Protein AF-A0A6P0R5Z3-F1 (afdb_monomer)

Secondary structure (DSSP, 8-state):
--HHHHHHHHHHHHTTSPPPPTTS--------GGGGG-TTHHHHHHHH-TTPPP------HHHHHHHHHHHHHHTTS--S-GGG-

pLDDT: mean 89.76, std 12.13, range [46.53, 98.38]

Foldseek 3Di:
DDPVCVVVVVVVVCVVDDDDDPVDPDDDDDDDPCLVVDVCNVVVCCVVPVPDDDDDDDDDPVVVLVVVQVVCVVVVNDDDDPVVD

Sequence (85 aa):
MGKKYFGKYIDWYLAHFPPIPKSENFITGAATPNYLVTDEVPEKIYSLLPSIKLLVILRNPVDRAFSQYHHWQRLNWEDRSFSQI

Structure (mmCIF, N/CA/C/O backbone):
data_AF-A0A6P0R5Z3-F1
#
_entry.id   AF-A0A6P0R5Z3-F1
#
loop_
_atom_site.group_PDB
_atom_site.id
_atom_site.type_symbol
_atom_site.label_atom_id
_atom_site.label_alt_id
_atom_site.label_comp_id
_atom_site.label_asym_id
_atom_site.label_entity_id
_atom_site.label_seq_id
_atom_site.pdbx_PDB_ins_code
_atom_site.Cartn_x
_atom_site.Cartn_y
_atom_site.Cartn_z
_atom_site.occupancy
_atom_site.B_iso_or_equiv
_atom_site.auth_seq_id
_atom_site.auth_comp_id
_atom_site.auth_asym_id
_atom_site.auth_atom_id
_atom_site.pdbx_PDB_model_num
ATOM 1 N N . MET A 1 1 ? 6.800 -15.356 14.113 1.00 47.44 1 MET A N 1
ATOM 2 C CA . MET A 1 1 ? 6.981 -14.181 15.001 1.00 47.44 1 MET A CA 1
ATOM 3 C C . MET A 1 1 ? 6.101 -14.385 16.235 1.00 47.44 1 MET A C 1
ATOM 5 O O . MET A 1 1 ? 4.912 -14.620 16.073 1.00 47.44 1 MET A O 1
ATOM 9 N N . GLY A 1 2 ? 6.667 -14.461 17.445 1.00 46.53 2 GLY A N 1
ATOM 10 C CA . GLY A 1 2 ? 5.929 -14.909 18.639 1.00 46.53 2 GLY A CA 1
ATOM 11 C C . GLY A 1 2 ? 4.846 -13.927 19.114 1.00 46.53 2 GLY A C 1
ATOM 12 O O . GLY A 1 2 ? 5.080 -12.718 19.142 1.00 46.53 2 GLY A O 1
ATOM 13 N N . LYS A 1 3 ? 3.691 -14.453 19.559 1.00 52.25 3 LYS A N 1
ATOM 14 C CA . LYS A 1 3 ? 2.511 -13.700 20.053 1.00 52.25 3 LYS A CA 1
ATOM 15 C C . LYS A 1 3 ? 2.837 -12.589 21.070 1.00 52.25 3 LYS A C 1
ATOM 17 O O . LYS A 1 3 ? 2.142 -11.582 21.110 1.00 52.25 3 LYS A O 1
ATOM 22 N N . LYS A 1 4 ? 3.915 -12.737 21.854 1.00 47.75 4 LYS A N 1
ATOM 23 C CA . LYS A 1 4 ? 4.333 -11.798 22.914 1.00 47.75 4 LYS A CA 1
ATOM 24 C C . LYS A 1 4 ? 4.718 -10.398 22.409 1.00 47.75 4 LYS A C 1
ATOM 26 O O . LYS A 1 4 ? 4.596 -9.439 23.163 1.00 47.75 4 LYS A O 1
ATOM 31 N N . TYR A 1 5 ? 5.168 -10.263 21.160 1.00 56.97 5 TYR A N 1
ATOM 32 C CA . TYR A 1 5 ? 5.583 -8.964 20.610 1.00 56.97 5 TYR A CA 1
ATOM 33 C C . TYR A 1 5 ? 4.490 -8.283 19.783 1.00 56.97 5 TYR A C 1
ATOM 35 O O . TYR A 1 5 ? 4.518 -7.070 19.618 1.00 56.97 5 TYR A O 1
ATOM 43 N N . PHE A 1 6 ? 3.502 -9.045 19.313 1.00 60.97 6 PHE A N 1
ATOM 44 C CA . PHE A 1 6 ? 2.468 -8.575 18.393 1.00 60.97 6 PHE A CA 1
ATOM 45 C C . PHE A 1 6 ? 1.601 -7.447 18.979 1.00 60.97 6 PHE A C 1
ATOM 47 O O . PHE A 1 6 ? 1.351 -6.459 18.296 1.00 60.97 6 PHE A O 1
ATOM 54 N N . GLY A 1 7 ? 1.244 -7.538 20.267 1.00 66.50 7 GLY A N 1
ATOM 55 C CA . GLY A 1 7 ? 0.502 -6.486 20.978 1.00 66.50 7 GLY A CA 1
ATOM 56 C C . GLY A 1 7 ? 1.235 -5.138 21.017 1.00 66.50 7 GLY A C 1
ATOM 57 O O . GLY A 1 7 ? 0.647 -4.095 20.774 1.00 66.50 7 GLY A O 1
ATOM 58 N N . LYS A 1 8 ? 2.559 -5.148 21.213 1.00 72.94 8 LYS A N 1
ATOM 59 C CA . LYS A 1 8 ? 3.351 -3.907 21.216 1.00 72.94 8 LYS A CA 1
ATOM 60 C C . LYS A 1 8 ? 3.450 -3.268 19.828 1.00 72.94 8 LYS A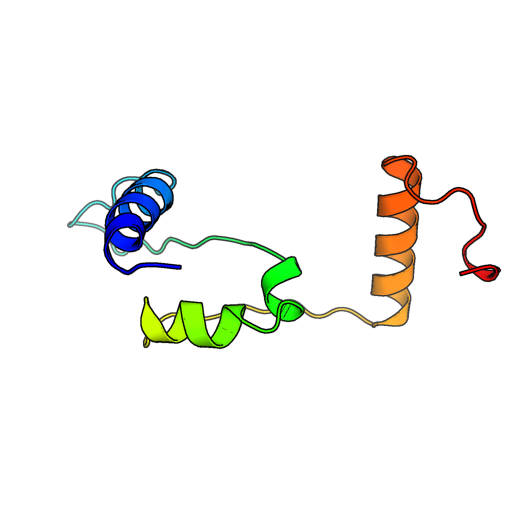 C 1
ATOM 62 O O . LYS A 1 8 ? 3.534 -2.050 19.722 1.00 72.94 8 LYS A O 1
ATOM 67 N N . TYR A 1 9 ? 3.445 -4.080 18.770 1.00 81.44 9 TYR A N 1
ATOM 68 C CA . TYR A 1 9 ? 3.477 -3.573 17.398 1.00 81.44 9 TYR A CA 1
ATOM 69 C C . TYR A 1 9 ? 2.147 -2.953 16.974 1.00 81.44 9 TYR A C 1
ATOM 71 O O . TYR A 1 9 ? 2.168 -1.956 16.256 1.00 81.44 9 TYR A O 1
ATOM 79 N N . ILE A 1 10 ? 1.008 -3.506 17.412 1.00 85.88 10 ILE A N 1
ATOM 80 C CA . ILE A 1 10 ? -0.290 -2.919 17.065 1.00 85.88 10 ILE A CA 1
ATOM 81 C C . ILE A 1 10 ? -0.493 -1.575 17.766 1.00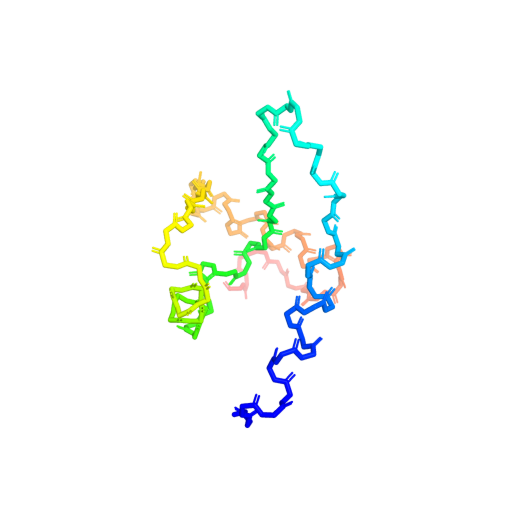 85.88 10 ILE A C 1
ATOM 83 O O . ILE A 1 10 ? -0.915 -0.632 17.108 1.00 85.88 10 ILE A O 1
ATOM 87 N N . ASP A 1 11 ? -0.090 -1.436 19.032 1.00 90.06 11 ASP A N 1
ATOM 88 C CA . ASP A 1 11 ? -0.165 -0.151 19.742 1.00 90.06 11 ASP A CA 1
ATOM 89 C C . ASP A 1 11 ? 0.706 0.914 19.062 1.00 90.06 11 ASP A C 1
ATOM 91 O O . ASP A 1 11 ? 0.261 2.037 18.827 1.00 90.06 11 ASP A O 1
ATOM 95 N N . TRP A 1 12 ? 1.932 0.544 18.670 1.00 90.69 12 TRP A N 1
ATOM 96 C CA . TRP A 1 12 ? 2.815 1.420 17.898 1.00 90.69 12 TRP A CA 1
ATOM 97 C C . TRP A 1 12 ? 2.194 1.821 16.552 1.00 90.69 12 TRP A C 1
ATOM 99 O O . TRP A 1 12 ? 2.243 2.989 16.178 1.00 90.69 12 TRP A O 1
ATOM 109 N N . TYR A 1 13 ? 1.573 0.884 15.832 1.00 90.81 13 TYR A N 1
ATOM 110 C CA . TYR A 1 13 ? 0.899 1.177 14.566 1.00 90.81 13 TYR A CA 1
ATOM 111 C C . TYR A 1 13 ? -0.289 2.126 14.766 1.00 90.81 13 TYR A C 1
ATOM 113 O O . TYR A 1 13 ? -0.383 3.142 14.080 1.00 90.81 13 TYR A O 1
ATOM 121 N N . LEU A 1 14 ? -1.148 1.845 15.750 1.00 89.50 14 LEU A N 1
ATOM 122 C CA . LEU A 1 14 ? -2.327 2.652 16.066 1.00 89.50 14 LEU A CA 1
ATOM 123 C C . LEU A 1 14 ? -1.968 4.079 16.509 1.00 89.50 14 LEU A C 1
ATOM 125 O O . LEU A 1 14 ? -2.732 5.002 16.241 1.00 89.50 14 LEU A O 1
ATOM 129 N N . ALA A 1 15 ? -0.786 4.288 17.097 1.00 92.81 15 ALA A N 1
ATOM 130 C CA . ALA A 1 15 ? -0.296 5.616 17.472 1.00 92.81 15 ALA A CA 1
ATOM 131 C C . ALA A 1 15 ? -0.028 6.559 16.279 1.00 92.81 15 ALA A C 1
ATOM 133 O O . ALA A 1 15 ? 0.129 7.761 16.484 1.00 92.81 15 ALA A O 1
ATOM 134 N N . HIS A 1 16 ? 0.01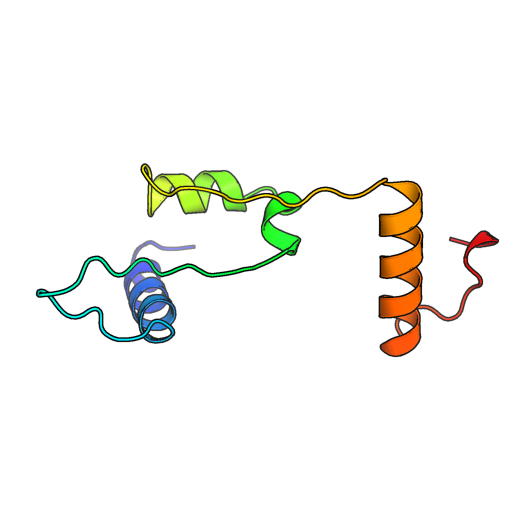1 6.052 15.040 1.00 92.81 16 HIS A N 1
ATOM 135 C CA . HIS A 1 16 ? 0.153 6.881 13.833 1.00 92.81 16 HIS A CA 1
ATOM 136 C C . HIS A 1 16 ? -1.172 7.494 13.363 1.00 92.81 16 HIS A C 1
ATOM 138 O O . HIS A 1 16 ? -1.175 8.322 12.451 1.00 92.81 16 HIS A O 1
ATOM 144 N N . PHE A 1 17 ? -2.299 7.087 13.949 1.00 91.56 17 PHE A N 1
ATOM 145 C CA . PHE A 1 17 ? -3.614 7.601 13.595 1.00 91.56 17 PHE A CA 1
ATOM 146 C C . PHE A 1 17 ? -4.030 8.718 14.556 1.00 91.56 17 PHE A C 1
ATOM 148 O O . PHE A 1 17 ? -3.721 8.657 15.748 1.00 91.56 17 PHE A O 1
ATOM 155 N N . PRO A 1 18 ? -4.756 9.739 14.070 1.00 88.44 18 P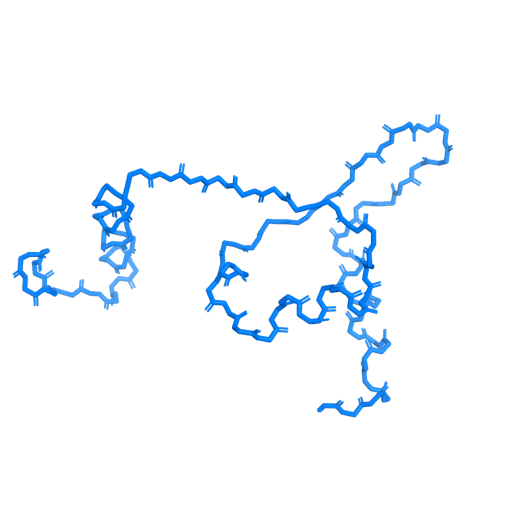RO A N 1
ATOM 156 C CA . PRO A 1 18 ? -5.294 10.764 14.949 1.00 88.44 18 PRO A CA 1
ATOM 157 C C . PRO A 1 18 ? -6.323 10.156 15.919 1.00 88.44 18 PRO A C 1
ATOM 159 O O . PRO A 1 18 ? -7.030 9.210 15.552 1.00 88.44 18 PRO A O 1
ATOM 162 N N . PRO A 1 19 ? -6.460 10.706 17.139 1.00 86.38 19 PRO A N 1
ATOM 163 C CA . PRO A 1 19 ? -7.537 10.318 18.039 1.00 86.38 19 PRO A CA 1
ATOM 164 C C . PRO A 1 19 ? -8.884 10.623 17.379 1.00 86.38 19 PRO A C 1
ATOM 166 O O . PRO A 1 19 ? -9.121 11.740 16.924 1.00 86.38 19 PRO A O 1
ATOM 169 N N . ILE A 1 20 ? -9.763 9.624 17.325 1.00 82.69 20 ILE A N 1
ATOM 170 C CA . ILE A 1 20 ? -11.066 9.743 16.668 1.00 82.69 20 ILE A CA 1
ATOM 171 C C . ILE A 1 20 ? -12.098 10.280 17.677 1.00 82.69 20 ILE A C 1
ATOM 173 O O . ILE A 1 20 ? -12.364 9.602 18.678 1.00 82.69 20 ILE A O 1
ATOM 177 N N . PRO A 1 21 ? -12.693 11.471 17.460 1.00 82.06 21 PRO A N 1
ATOM 178 C CA . PRO A 1 21 ? -13.724 12.009 18.341 1.00 82.06 21 PRO A CA 1
ATOM 179 C C . PRO A 1 21 ? -14.979 11.131 18.329 1.00 82.06 21 PRO A C 1
ATOM 181 O O . PRO A 1 21 ? -15.454 10.724 17.275 1.00 82.06 21 PRO A O 1
ATOM 184 N N . LYS A 1 22 ? -15.569 10.879 19.503 1.00 78.38 22 LYS A N 1
ATOM 185 C CA . LYS A 1 22 ? -16.788 10.053 19.627 1.00 78.38 22 LYS A CA 1
ATOM 186 C C . LYS A 1 22 ? -18.041 10.690 19.007 1.00 78.38 22 LYS A C 1
ATOM 188 O O . LYS A 1 22 ? -19.022 9.989 18.791 1.00 78.38 22 LYS A O 1
ATOM 193 N N . SER A 1 23 ? -18.032 12.004 18.791 1.00 80.62 23 SER A N 1
ATOM 194 C CA . SER A 1 23 ? -19.176 12.789 18.312 1.00 80.62 23 SER A CA 1
ATOM 195 C C . SER A 1 23 ? -19.259 12.910 16.791 1.00 80.62 23 SER A C 1
ATOM 197 O 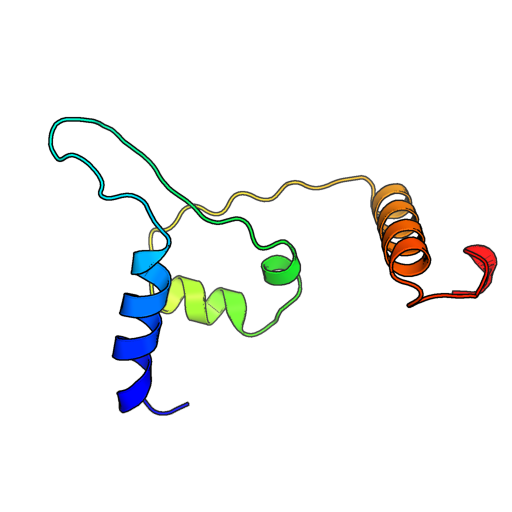O . SER A 1 23 ? -20.229 13.470 16.290 1.00 80.62 23 SER A O 1
ATOM 199 N N . GLU A 1 24 ? -18.263 12.416 16.054 1.00 77.00 24 GLU A N 1
ATOM 200 C CA . GLU A 1 24 ? -18.167 12.603 14.607 1.00 77.00 24 GLU A CA 1
ATOM 201 C C . GLU A 1 24 ? -18.016 11.265 13.883 1.00 77.00 24 GLU A C 1
ATOM 203 O O . GLU A 1 24 ? -17.294 10.370 14.323 1.00 77.00 24 GLU A O 1
ATOM 208 N N . ASN A 1 25 ? -18.676 11.138 12.729 1.00 82.06 25 ASN A N 1
ATOM 209 C CA . ASN A 1 25 ? -18.466 10.016 11.816 1.00 82.06 25 ASN A CA 1
ATOM 210 C C . ASN A 1 25 ? -17.151 10.218 11.055 1.00 82.06 25 ASN A C 1
ATOM 212 O O . ASN A 1 25 ? -17.138 10.656 9.905 1.00 82.06 25 ASN A O 1
ATOM 216 N N . PHE A 1 26 ? -16.043 9.907 11.717 1.00 86.50 26 PHE A N 1
ATOM 217 C CA . PHE A 1 26 ? -14.705 10.019 11.156 1.00 86.50 26 PHE A CA 1
ATOM 218 C C . PHE A 1 26 ? -14.172 8.644 10.734 1.00 86.50 26 PHE A C 1
ATOM 220 O O . PHE A 1 26 ? -14.249 7.670 11.484 1.00 86.50 26 PHE A O 1
ATOM 227 N N . ILE A 1 27 ? -13.612 8.565 9.526 1.00 88.44 27 ILE A N 1
ATOM 228 C CA . ILE A 1 27 ? -12.988 7.355 8.979 1.00 88.44 27 ILE A CA 1
ATOM 229 C C . ILE A 1 27 ? -11.512 7.652 8.749 1.00 88.44 27 ILE A C 1
ATOM 231 O O . ILE A 1 27 ? -11.164 8.664 8.146 1.00 88.44 27 ILE A O 1
ATOM 235 N N . THR A 1 28 ? -10.652 6.742 9.196 1.00 91.25 28 THR A N 1
ATOM 236 C CA . THR A 1 28 ? -9.209 6.812 8.966 1.00 91.25 28 THR A CA 1
ATOM 237 C C . THR A 1 28 ? -8.705 5.562 8.255 1.00 91.25 28 THR A C 1
ATOM 239 O O . THR A 1 28 ? -9.376 4.529 8.236 1.00 91.25 28 THR A O 1
ATOM 242 N N . GLY A 1 29 ? -7.521 5.655 7.661 1.00 92.44 29 GLY A N 1
ATOM 243 C CA . GLY A 1 29 ? -6.886 4.563 6.936 1.00 92.44 29 GLY A CA 1
ATOM 244 C C . GLY A 1 29 ? -5.412 4.847 6.677 1.00 92.44 29 GLY A C 1
ATOM 245 O O . GLY A 1 29 ? -4.927 5.950 6.919 1.00 92.44 29 GLY A O 1
ATOM 246 N N . ALA A 1 30 ? -4.699 3.837 6.192 1.00 94.12 30 ALA A N 1
ATOM 247 C CA . ALA A 1 30 ? -3.302 3.943 5.790 1.00 94.12 30 ALA A CA 1
ATOM 248 C C . ALA A 1 30 ? -3.147 3.484 4.337 1.00 94.12 30 ALA A C 1
ATOM 250 O O . ALA A 1 30 ? -3.895 2.624 3.868 1.00 94.12 30 ALA A O 1
ATOM 251 N N . ALA A 1 31 ? -2.162 4.041 3.635 1.00 95.75 31 ALA A N 1
ATOM 252 C CA . ALA A 1 31 ? -1.852 3.679 2.260 1.00 95.75 31 ALA A CA 1
ATOM 253 C C . ALA A 1 31 ? -0.436 3.108 2.177 1.00 95.75 31 ALA A C 1
ATOM 255 O O . ALA A 1 31 ? 0.544 3.822 2.380 1.00 95.75 31 ALA A O 1
ATOM 256 N N . THR A 1 32 ? -0.341 1.827 1.827 1.00 95.88 32 THR A N 1
ATOM 257 C CA . THR A 1 32 ? 0.934 1.136 1.618 1.00 95.88 32 THR A CA 1
ATOM 258 C C . THR A 1 32 ? 0.872 0.388 0.287 1.00 95.88 32 THR A C 1
ATOM 260 O O . THR A 1 32 ? 0.328 -0.715 0.243 1.00 95.88 32 THR A O 1
ATOM 263 N N . PRO A 1 33 ? 1.412 0.950 -0.815 1.00 95.56 33 PRO A N 1
ATOM 264 C CA . PRO A 1 33 ? 1.277 0.358 -2.151 1.00 95.56 33 PRO A CA 1
ATOM 265 C C . PRO A 1 33 ? 1.770 -1.092 -2.251 1.00 95.56 33 PRO A C 1
ATOM 267 O O . PRO A 1 33 ? 1.157 -1.915 -2.927 1.00 95.56 33 PRO A O 1
ATOM 270 N N . ASN A 1 34 ? 2.837 -1.431 -1.522 1.00 95.44 34 ASN A N 1
ATOM 271 C CA . ASN A 1 34 ? 3.449 -2.762 -1.564 1.00 95.44 34 ASN A CA 1
ATOM 272 C C . ASN A 1 34 ? 2.592 -3.870 -0.927 1.00 95.44 34 ASN A C 1
ATOM 274 O O . ASN A 1 34 ? 2.897 -5.045 -1.117 1.00 95.44 34 ASN A O 1
ATOM 278 N N . TYR A 1 35 ? 1.506 -3.538 -0.218 1.00 95.69 35 TYR A N 1
ATOM 279 C CA . TYR A 1 35 ? 0.584 -4.543 0.325 1.00 95.69 35 TYR A CA 1
ATOM 280 C C . TYR A 1 35 ? -0.022 -5.443 -0.751 1.00 95.69 35 TYR A C 1
ATOM 282 O O . TYR A 1 35 ? -0.282 -6.608 -0.478 1.00 95.69 35 TYR A O 1
ATOM 290 N N . LEU A 1 36 ? -0.204 -4.930 -1.971 1.00 94.62 36 LEU A N 1
ATOM 291 C CA . LEU A 1 36 ? -0.801 -5.693 -3.067 1.00 94.62 36 LEU A CA 1
ATOM 292 C C . LEU A 1 36 ? 0.099 -6.833 -3.579 1.00 94.62 36 LEU A C 1
ATOM 294 O O . LEU A 1 36 ? -0.403 -7.763 -4.198 1.00 94.62 36 LEU A O 1
ATOM 298 N N . VAL A 1 37 ? 1.411 -6.754 -3.340 1.00 94.81 37 VAL A N 1
ATOM 299 C CA . VAL A 1 37 ? 2.418 -7.687 -3.882 1.00 94.81 37 VAL A CA 1
ATOM 300 C C . VAL A 1 37 ? 3.195 -8.432 -2.791 1.00 94.81 37 VAL A C 1
ATOM 302 O O . VAL A 1 37 ? 4.231 -9.020 -3.076 1.00 94.81 37 VAL A O 1
ATOM 305 N N . THR A 1 38 ? 2.739 -8.365 -1.536 1.00 96.75 38 THR A N 1
ATOM 306 C CA . THR A 1 38 ? 3.394 -9.032 -0.401 1.00 96.75 38 THR A CA 1
ATOM 307 C C . THR A 1 38 ? 2.522 -10.181 0.095 1.00 96.75 38 THR A C 1
ATOM 309 O O . THR A 1 38 ? 1.445 -9.941 0.643 1.00 96.75 38 THR A O 1
ATOM 312 N N . ASP A 1 39 ? 3.001 -11.413 -0.056 1.00 96.44 39 ASP A N 1
ATOM 313 C CA . ASP A 1 39 ? 2.198 -12.632 0.109 1.00 96.44 39 ASP A CA 1
ATOM 314 C C . ASP A 1 39 ? 1.571 -12.804 1.500 1.00 96.44 39 ASP A C 1
ATOM 316 O O . ASP A 1 39 ? 0.428 -13.241 1.604 1.00 96.44 39 ASP A O 1
ATOM 320 N N . GLU A 1 40 ? 2.253 -12.425 2.588 1.00 95.38 40 GLU A N 1
ATOM 321 C CA . GLU A 1 40 ? 1.703 -12.623 3.940 1.00 95.38 40 GLU A CA 1
ATOM 322 C C . GLU A 1 40 ? 0.766 -11.493 4.394 1.00 95.38 40 GLU A C 1
ATOM 324 O O . GLU A 1 40 ? 0.197 -11.556 5.489 1.00 95.38 40 GLU A O 1
ATOM 329 N N . VAL A 1 41 ? 0.640 -10.410 3.620 1.00 94.50 41 VAL A N 1
ATOM 330 C CA . VAL A 1 41 ? -0.162 -9.242 4.012 1.00 94.50 41 VAL A CA 1
ATOM 331 C C . VAL A 1 41 ? -1.663 -9.547 4.083 1.00 94.50 41 VAL A C 1
ATOM 333 O O . VAL A 1 41 ? -2.264 -9.160 5.090 1.00 94.50 41 VAL A O 1
ATOM 336 N N . PRO A 1 42 ? -2.287 -10.246 3.112 1.00 94.75 42 PRO A N 1
ATOM 337 C CA . PRO A 1 42 ? -3.715 -10.554 3.161 1.00 94.75 42 PRO A CA 1
ATOM 338 C C . PRO A 1 42 ? -4.129 -11.288 4.443 1.00 94.75 42 PRO A C 1
ATOM 340 O O . PRO A 1 42 ? -5.053 -10.853 5.132 1.00 94.75 42 PRO A O 1
ATOM 343 N N . GLU A 1 43 ? -3.402 -12.347 4.816 1.00 94.94 43 GLU A N 1
ATOM 344 C CA . GLU A 1 43 ? -3.687 -13.126 6.028 1.00 94.94 43 GLU A CA 1
ATOM 345 C C . GLU A 1 43 ? -3.513 -12.289 7.300 1.00 94.94 43 GLU A C 1
ATOM 347 O O . GLU A 1 43 ? -4.360 -12.325 8.196 1.00 94.94 43 GLU A O 1
ATOM 352 N N . LYS A 1 44 ? -2.447 -11.478 7.374 1.00 91.62 44 LYS A N 1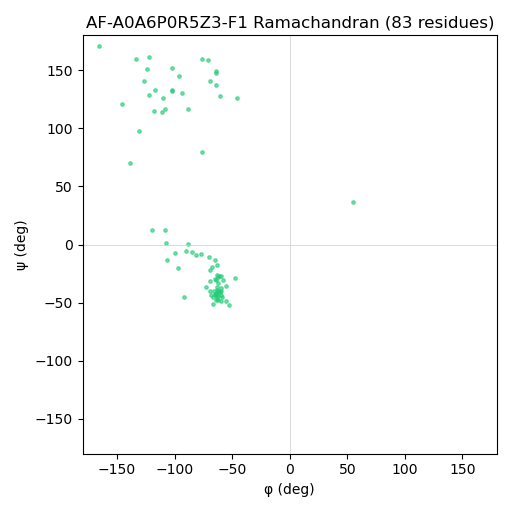
ATOM 353 C CA . LYS A 1 44 ? -2.198 -10.591 8.520 1.00 91.62 44 LYS A CA 1
ATOM 354 C C . LYS A 1 44 ? -3.309 -9.559 8.681 1.00 91.62 44 LYS A C 1
ATOM 356 O O . LYS A 1 44 ? -3.819 -9.407 9.791 1.00 91.62 44 LYS A O 1
ATOM 361 N N . ILE A 1 45 ? -3.704 -8.886 7.598 1.00 93.38 45 ILE A N 1
ATOM 362 C CA . ILE A 1 45 ? -4.788 -7.897 7.623 1.00 93.38 45 ILE A CA 1
ATOM 363 C C . ILE A 1 45 ? -6.087 -8.556 8.081 1.00 93.38 45 ILE A C 1
ATOM 365 O O . ILE A 1 45 ? -6.720 -8.046 9.002 1.00 93.38 45 ILE A O 1
ATOM 369 N N . TYR A 1 46 ? -6.456 -9.703 7.504 1.00 94.94 46 TYR A N 1
ATOM 370 C CA . TYR A 1 46 ? -7.690 -10.397 7.870 1.00 94.94 46 TYR A CA 1
ATOM 371 C C . TYR A 1 46 ? -7.689 -10.854 9.336 1.00 94.94 46 TYR A C 1
ATOM 373 O O . TYR A 1 46 ? -8.687 -10.691 10.034 1.00 94.94 46 TYR A O 1
ATOM 381 N N . SER A 1 47 ? -6.553 -11.357 9.832 1.00 92.75 47 SER A N 1
ATOM 382 C CA . SER A 1 47 ? -6.417 -11.784 11.231 1.00 92.75 47 SER A CA 1
ATOM 383 C C . SER A 1 47 ? -6.552 -10.637 12.242 1.00 92.75 47 SER A C 1
ATOM 385 O O . SER A 1 47 ? -6.986 -10.863 13.370 1.00 92.75 47 SER A O 1
ATOM 387 N N . LEU A 1 48 ? -6.180 -9.414 11.848 1.00 90.25 48 LEU A N 1
ATOM 388 C CA . LEU A 1 48 ? -6.198 -8.219 12.694 1.00 90.25 48 LEU A CA 1
ATOM 389 C C . LEU A 1 48 ? -7.511 -7.441 12.593 1.00 90.25 48 LEU A C 1
ATOM 391 O O . LEU A 1 48 ? -8.040 -6.976 13.599 1.00 90.25 48 LEU A O 1
ATOM 395 N N . LEU A 1 49 ? -8.001 -7.254 11.369 1.00 92.06 49 LEU A N 1
ATOM 396 C CA . LEU A 1 49 ? -9.107 -6.370 11.023 1.00 92.06 49 LEU A CA 1
ATOM 397 C C . LEU A 1 49 ? -10.014 -7.074 9.994 1.00 92.06 49 LEU A C 1
ATOM 399 O O . LEU A 1 49 ? -10.066 -6.668 8.832 1.00 92.06 49 LEU A O 1
ATOM 403 N N . PRO A 1 50 ? -10.756 -8.123 10.393 1.00 94.69 50 PRO A N 1
ATOM 404 C CA . PRO A 1 50 ? -11.504 -8.980 9.465 1.00 94.69 50 PRO A CA 1
ATOM 405 C C . PRO A 1 50 ? -12.614 -8.253 8.690 1.00 94.69 50 PRO A C 1
ATOM 407 O O . PRO A 1 50 ? -13.079 -8.749 7.668 1.00 94.69 50 PRO A O 1
ATOM 410 N N . SER A 1 51 ? -13.043 -7.078 9.161 1.00 95.50 51 SER A N 1
ATOM 411 C CA . SER A 1 51 ? -14.078 -6.248 8.528 1.00 95.50 51 SER A CA 1
ATOM 412 C C . SER A 1 51 ? -13.529 -4.975 7.869 1.00 95.50 51 SER A C 1
ATOM 414 O O . SER A 1 51 ? -14.305 -4.075 7.543 1.00 95.50 51 SER A O 1
ATOM 416 N N . ILE A 1 52 ? -12.205 -4.853 7.705 1.00 95.50 52 ILE A N 1
ATOM 417 C CA . ILE A 1 52 ? -11.598 -3.677 7.072 1.00 95.50 52 ILE A CA 1
ATOM 418 C C . ILE A 1 52 ? -12.031 -3.558 5.609 1.00 95.50 52 ILE A C 1
ATOM 420 O O . ILE A 1 52 ? -12.226 -4.550 4.907 1.00 95.50 52 ILE A O 1
ATOM 424 N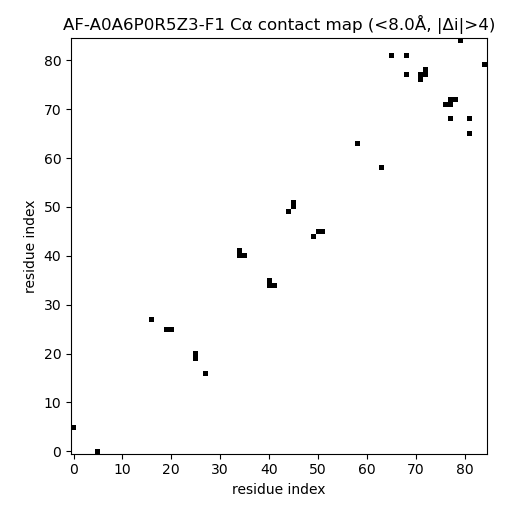 N . LYS A 1 53 ? -12.143 -2.321 5.128 1.00 96.06 53 LYS A N 1
ATOM 425 C CA . LYS A 1 53 ? -12.340 -2.038 3.706 1.00 96.06 53 LYS A CA 1
ATOM 426 C C . LYS A 1 53 ? -10.984 -1.797 3.055 1.00 96.06 53 LYS A C 1
ATOM 428 O O . LYS A 1 53 ? -10.200 -0.994 3.553 1.00 96.06 53 LYS A O 1
ATOM 433 N N . LEU A 1 54 ? -10.727 -2.470 1.938 1.00 96.31 54 LEU A N 1
ATOM 434 C CA . LEU A 1 54 ? -9.521 -2.278 1.136 1.00 96.31 54 LEU A CA 1
ATOM 435 C C . LEU A 1 54 ? -9.849 -1.422 -0.087 1.00 96.31 54 LEU A C 1
ATOM 437 O O . LEU A 1 54 ? -10.827 -1.684 -0.786 1.00 96.31 54 LEU A O 1
ATOM 441 N N . LEU A 1 55 ? -9.021 -0.412 -0.345 1.00 97.12 55 LEU A N 1
ATOM 442 C CA . LEU A 1 55 ? -9.092 0.416 -1.545 1.00 97.12 55 LEU A CA 1
ATOM 443 C C . LEU A 1 55 ? -7.882 0.110 -2.425 1.00 97.12 55 LEU A C 1
ATOM 445 O O . LEU A 1 55 ? -6.744 0.205 -1.969 1.00 97.12 55 LEU A O 1
ATOM 449 N N . VAL A 1 56 ? -8.130 -0.232 -3.689 1.00 97.12 56 VAL A N 1
ATOM 450 C CA . VAL A 1 56 ? -7.082 -0.508 -4.676 1.00 97.12 56 VAL A CA 1
ATOM 451 C C . VAL A 1 56 ? -7.259 0.434 -5.857 1.00 97.12 56 VAL A C 1
ATOM 453 O O . VAL A 1 56 ? -8.346 0.535 -6.421 1.00 97.12 56 VAL A O 1
ATOM 456 N N . ILE A 1 57 ? -6.180 1.118 -6.234 1.00 97.06 57 ILE A N 1
ATOM 457 C CA . ILE A 1 57 ? -6.132 1.985 -7.411 1.00 97.06 57 ILE A CA 1
ATOM 458 C C . ILE A 1 57 ? -5.265 1.286 -8.454 1.00 97.06 57 ILE A C 1
ATOM 460 O O . ILE A 1 57 ? -4.075 1.062 -8.229 1.00 97.06 57 ILE A O 1
ATOM 464 N N . LEU A 1 58 ? -5.866 0.931 -9.587 1.00 96.56 58 LEU A N 1
ATOM 465 C CA . LEU A 1 58 ? -5.182 0.279 -10.701 1.00 96.56 58 LEU A CA 1
ATOM 466 C C . LEU A 1 58 ? -4.896 1.285 -11.822 1.00 96.56 58 LEU A C 1
ATOM 468 O O . LEU A 1 58 ? -5.618 2.262 -12.009 1.00 96.56 58 LEU A O 1
ATOM 472 N N . ARG A 1 59 ? -3.833 1.022 -12.582 1.00 97.56 59 ARG A N 1
ATOM 473 C CA . ARG A 1 59 ? -3.416 1.776 -13.772 1.00 97.56 59 ARG A CA 1
ATOM 474 C C . ARG A 1 59 ? -3.089 0.781 -14.884 1.00 97.56 59 ARG A C 1
ATOM 476 O O . ARG A 1 59 ? -2.794 -0.376 -14.588 1.00 97.56 59 ARG A O 1
ATOM 483 N N . ASN A 1 60 ? -3.096 1.231 -16.141 1.00 98.38 60 ASN A N 1
ATOM 484 C CA . ASN A 1 60 ? -2.532 0.465 -17.253 1.00 98.38 60 ASN A CA 1
ATOM 485 C C . ASN A 1 60 ? -1.149 -0.106 -16.851 1.00 98.38 60 ASN A C 1
ATOM 487 O O . ASN A 1 60 ? -0.290 0.659 -16.394 1.00 98.38 60 ASN A O 1
ATOM 491 N N . PRO A 1 61 ? -0.931 -1.427 -16.978 1.00 96.56 61 PRO A N 1
ATOM 492 C CA . PRO A 1 61 ? 0.278 -2.079 -16.482 1.00 96.56 61 PRO A CA 1
ATOM 493 C C . PRO A 1 61 ? 1.560 -1.570 -17.153 1.00 96.56 61 PRO A C 1
ATOM 495 O O . PRO A 1 61 ? 2.582 -1.469 -16.473 1.00 96.56 61 PRO A O 1
ATOM 498 N N . VAL A 1 62 ? 1.503 -1.190 -18.435 1.00 96.75 62 VAL A N 1
ATOM 499 C CA . VAL A 1 62 ? 2.651 -0.637 -19.173 1.00 96.75 62 VAL A CA 1
ATOM 500 C C . VAL A 1 62 ? 3.040 0.720 -18.591 1.00 96.75 62 VAL A C 1
ATOM 502 O O . VAL A 1 62 ? 4.179 0.919 -18.169 1.00 96.75 62 VAL A O 1
ATOM 505 N N . ASP A 1 63 ? 2.070 1.623 -18.450 1.00 98.00 63 ASP A N 1
ATOM 506 C CA . ASP A 1 63 ? 2.309 2.954 -17.885 1.00 98.00 63 ASP A CA 1
ATOM 507 C C . ASP A 1 63 ? 2.778 2.890 -16.425 1.00 98.00 63 ASP A C 1
ATOM 509 O O . ASP A 1 63 ? 3.611 3.682 -15.975 1.00 98.00 63 ASP A O 1
ATOM 513 N N . ARG A 1 64 ? 2.232 1.942 -15.656 1.00 97.06 64 ARG A N 1
ATOM 514 C CA . ARG A 1 64 ? 2.613 1.695 -14.262 1.00 97.06 64 ARG A CA 1
ATOM 515 C C . ARG A 1 64 ? 4.058 1.202 -14.162 1.00 97.06 64 ARG A C 1
ATOM 517 O O . ARG A 1 64 ? 4.788 1.677 -13.293 1.00 97.06 64 ARG A O 1
ATOM 524 N N . ALA A 1 65 ? 4.478 0.292 -15.045 1.00 96.31 65 ALA A N 1
ATOM 525 C CA . ALA A 1 65 ? 5.858 -0.186 -15.112 1.00 96.31 65 ALA A CA 1
ATOM 526 C C . ALA A 1 65 ? 6.832 0.942 -15.478 1.00 96.31 65 ALA A C 1
ATOM 528 O O . ALA A 1 65 ? 7.822 1.140 -14.774 1.00 96.31 65 ALA A O 1
ATOM 529 N N . PHE A 1 66 ? 6.499 1.747 -16.490 1.00 97.56 66 PHE A N 1
ATOM 530 C CA . PHE A 1 66 ? 7.306 2.902 -16.888 1.00 97.56 66 PHE A CA 1
ATOM 531 C C . PHE A 1 66 ? 7.437 3.942 -15.760 1.00 97.56 66 PHE A C 1
ATOM 533 O O . PHE A 1 66 ? 8.521 4.455 -15.477 1.00 97.56 66 PHE A O 1
ATOM 540 N N . SER A 1 67 ? 6.349 4.195 -15.026 1.00 97.62 67 SER A N 1
ATOM 541 C CA . SER A 1 67 ? 6.366 5.069 -13.849 1.00 97.62 67 SER A CA 1
ATOM 542 C C . SER A 1 67 ? 7.255 4.537 -12.717 1.00 97.62 67 SER A C 1
ATOM 544 O O . SER A 1 67 ? 7.915 5.335 -12.046 1.00 97.62 67 SER A O 1
ATOM 546 N N . GLN A 1 68 ? 7.262 3.220 -12.473 1.00 96.50 68 GLN A N 1
ATOM 547 C CA . GLN A 1 68 ? 8.128 2.598 -11.464 1.00 96.50 68 GLN A CA 1
ATOM 548 C C . GLN A 1 68 ? 9.599 2.671 -11.870 1.00 96.50 68 GLN A C 1
ATOM 550 O O . GLN A 1 68 ? 10.428 3.028 -11.039 1.00 96.50 68 GLN A O 1
ATOM 555 N N . TYR A 1 69 ? 9.911 2.397 -13.136 1.00 97.88 69 TYR A N 1
ATOM 556 C CA . TYR A 1 69 ? 11.261 2.541 -13.671 1.00 97.88 69 TYR A CA 1
ATOM 557 C C . TYR A 1 69 ? 11.831 3.937 -13.394 1.00 97.88 69 TYR A C 1
ATOM 559 O O . TYR A 1 69 ? 12.874 4.070 -12.759 1.00 97.88 69 TYR A O 1
ATOM 567 N N . HIS A 1 70 ? 11.097 4.993 -13.755 1.00 98.00 70 HIS A N 1
ATOM 568 C CA . HIS A 1 70 ? 11.542 6.357 -13.475 1.00 98.00 70 HIS A CA 1
ATOM 569 C C . HIS A 1 70 ? 11.648 6.669 -11.980 1.00 98.00 70 HIS A C 1
ATOM 571 O O . HIS A 1 70 ? 12.462 7.502 -11.585 1.00 98.00 70 HIS A O 1
ATOM 577 N N . HIS A 1 71 ? 10.824 6.048 -11.132 1.00 97.44 71 HIS A N 1
ATOM 578 C CA . HIS A 1 71 ? 10.978 6.175 -9.685 1.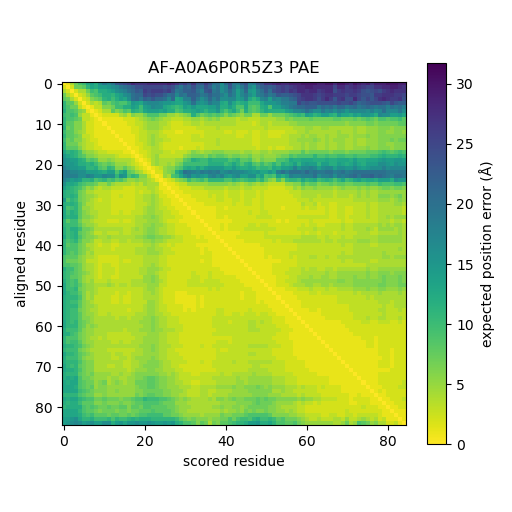00 97.44 71 HIS A CA 1
ATOM 579 C C . HIS A 1 71 ? 12.302 5.568 -9.208 1.00 97.44 71 HIS A C 1
ATOM 581 O O . HIS A 1 71 ? 13.004 6.217 -8.438 1.00 97.44 71 HIS A O 1
ATOM 587 N N . TRP A 1 72 ? 12.677 4.390 -9.708 1.00 98.00 72 TRP A N 1
ATOM 588 C CA . TRP A 1 72 ? 13.957 3.752 -9.395 1.00 98.00 72 TRP A CA 1
ATOM 589 C C . TRP A 1 72 ? 15.158 4.533 -9.921 1.00 98.00 72 TRP A C 1
ATOM 591 O O . TRP A 1 72 ? 16.113 4.715 -9.172 1.00 98.00 72 TRP A O 1
ATOM 601 N N . GLN A 1 73 ? 15.081 5.098 -11.129 1.00 97.44 73 GLN A N 1
ATOM 602 C CA . GLN A 1 73 ? 16.123 6.003 -11.625 1.00 97.44 73 GLN A CA 1
ATOM 603 C C . GLN A 1 73 ? 16.312 7.218 -10.708 1.00 97.44 73 GLN A C 1
ATOM 605 O O . GLN A 1 73 ? 17.435 7.555 -10.354 1.00 97.44 73 GLN A O 1
ATOM 610 N N . ARG A 1 74 ? 15.220 7.856 -10.252 1.00 97.81 74 ARG A N 1
ATOM 611 C CA . ARG A 1 74 ? 15.304 8.993 -9.310 1.00 97.81 74 ARG A CA 1
ATOM 612 C C . ARG A 1 74 ? 15.942 8.624 -7.970 1.00 97.81 74 ARG A C 1
ATOM 614 O O . ARG A 1 74 ? 16.490 9.499 -7.309 1.00 97.81 74 ARG A O 1
ATOM 621 N N . LEU A 1 75 ? 15.834 7.363 -7.559 1.00 97.81 75 LEU A N 1
ATOM 622 C CA . LEU A 1 75 ? 16.458 6.840 -6.344 1.00 97.81 75 LEU A CA 1
ATOM 623 C C . LEU A 1 75 ? 17.886 6.315 -6.579 1.00 97.81 75 LEU A C 1
ATOM 625 O O . LEU A 1 75 ? 18.508 5.852 -5.627 1.00 97.81 75 LEU A O 1
ATOM 629 N N . ASN A 1 76 ? 18.408 6.395 -7.811 1.00 97.38 76 ASN A N 1
ATOM 630 C CA . ASN A 1 76 ? 19.666 5.772 -8.242 1.00 97.38 76 ASN A CA 1
ATOM 631 C C . ASN A 1 76 ? 19.698 4.253 -7.976 1.00 97.38 76 ASN A C 1
ATOM 633 O O . ASN A 1 76 ? 20.712 3.698 -7.562 1.00 97.38 76 ASN A O 1
ATOM 637 N N . TRP A 1 77 ? 18.553 3.582 -8.144 1.00 97.69 77 TRP A N 1
ATOM 638 C CA . TRP A 1 77 ? 18.416 2.122 -8.027 1.00 97.69 77 TRP A CA 1
ATOM 639 C C . TRP A 1 77 ? 18.399 1.418 -9.387 1.00 97.69 77 TRP A C 1
ATOM 641 O O . TRP A 1 77 ? 18.388 0.192 -9.438 1.00 97.69 77 TRP A O 1
ATOM 651 N N . GLU A 1 78 ? 18.358 2.178 -10.480 1.00 97.00 78 GLU A N 1
ATOM 652 C CA . GLU A 1 78 ? 18.368 1.657 -11.841 1.00 97.00 78 GLU A CA 1
ATOM 653 C C . GLU A 1 78 ? 19.122 2.618 -12.762 1.00 97.00 78 GLU A C 1
ATOM 655 O O . GLU A 1 78 ? 18.713 3.768 -12.924 1.00 97.00 78 GLU A O 1
ATOM 660 N N . ASP A 1 79 ? 20.183 2.118 -13.392 1.00 95.62 79 ASP A N 1
ATOM 661 C CA . ASP A 1 79 ? 21.037 2.880 -14.312 1.00 95.62 79 ASP A CA 1
ATOM 662 C C . ASP A 1 79 ? 20.814 2.482 -15.781 1.00 95.62 79 ASP A C 1
ATOM 664 O O . ASP A 1 79 ? 21.253 3.176 -16.700 1.00 95.62 79 ASP A O 1
ATOM 668 N N . ARG A 1 80 ? 20.121 1.364 -16.032 1.00 96.81 80 ARG A N 1
ATOM 669 C CA . ARG A 1 80 ? 19.820 0.882 -17.385 1.00 96.81 80 ARG A CA 1
ATOM 670 C C . ARG A 1 80 ? 18.690 1.696 -18.019 1.00 96.81 80 ARG A C 1
ATOM 672 O O . ARG A 1 80 ? 17.884 2.336 -17.341 1.00 96.81 80 ARG A O 1
ATOM 679 N N . SER A 1 81 ? 18.595 1.656 -19.347 1.00 95.25 81 SER A N 1
ATOM 680 C CA . SER A 1 81 ? 17.433 2.177 -20.085 1.00 95.25 81 SER A CA 1
ATOM 681 C C . SER A 1 81 ? 16.195 1.285 -19.894 1.00 95.25 81 SER A C 1
ATOM 683 O O . SER A 1 81 ? 16.325 0.094 -19.618 1.00 95.25 81 SER A O 1
ATOM 685 N N . PHE A 1 82 ? 14.987 1.818 -20.118 1.00 93.94 82 PHE A N 1
ATOM 686 C CA . PHE A 1 82 ? 13.747 1.034 -19.996 1.00 93.94 82 PHE A CA 1
ATOM 687 C C . PHE A 1 82 ? 13.681 -0.181 -20.937 1.00 93.94 82 PHE A C 1
ATOM 689 O O . PHE A 1 82 ? 13.026 -1.166 -20.634 1.00 93.94 82 PHE A O 1
ATOM 696 N N . SER A 1 83 ? 14.365 -0.142 -22.079 1.00 93.94 83 SER A N 1
ATOM 697 C CA . SER A 1 83 ? 14.428 -1.277 -23.011 1.00 93.94 83 SER A CA 1
ATOM 698 C C . SER A 1 83 ? 15.371 -2.405 -22.570 1.00 93.94 83 SER A C 1
ATOM 700 O O . SER A 1 83 ? 15.431 -3.433 -23.234 1.00 93.94 83 SER A O 1
ATOM 702 N N . GLN A 1 84 ? 16.159 -2.193 -21.512 1.00 92.50 84 GLN A N 1
ATOM 703 C CA . GLN A 1 84 ? 17.185 -3.126 -21.025 1.00 92.50 84 GLN A CA 1
ATOM 704 C C . GLN A 1 84 ? 16.795 -3.837 -19.717 1.00 92.50 84 GLN A C 1
ATOM 706 O O . GLN A 1 84 ? 17.612 -4.593 -19.180 1.00 92.50 84 GLN A O 1
ATOM 711 N N . ILE A 1 85 ? 15.600 -3.564 -19.185 1.00 83.81 85 ILE A N 1
ATOM 712 C CA . ILE A 1 85 ? 15.039 -4.222 -17.994 1.00 83.81 85 ILE A CA 1
ATOM 713 C C . ILE A 1 85 ? 14.071 -5.335 -18.373 1.00 83.81 85 ILE A C 1
ATOM 715 O O . ILE A 1 85 ? 13.398 -5.207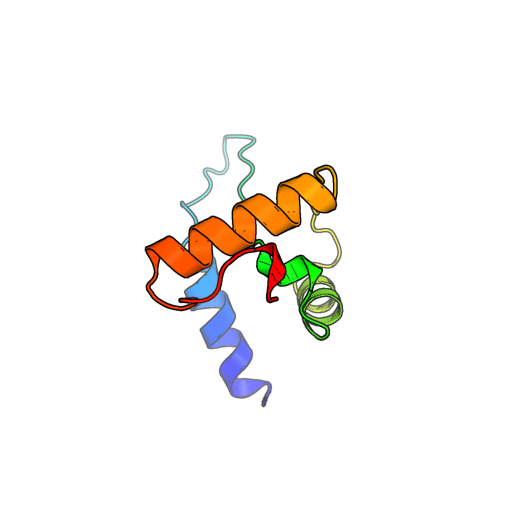 -19.418 1.00 83.81 85 ILE A O 1
#

Radius of gyration: 18.1 Å; Cα contacts (8 Å, |Δi|>4): 19; chains: 1; bounding box: 40×28×46 Å

Mean predicted aligned error: 5.87 Å

Solvent-accessible surface area (backbone atoms only — not comparable to full-atom values): 5846 Å² total; per-residue (Å²): 135,67,76,88,54,52,64,62,51,50,55,58,57,56,67,76,52,80,88,79,60,92,90,54,99,76,84,85,87,84,89,62,82,64,54,84,80,38,87,67,43,63,60,52,46,44,76,76,43,74,81,65,86,85,87,84,89,85,68,61,66,68,63,48,50,55,54,49,52,53,50,32,39,76,70,72,74,44,89,72,57,84,91,74,111